Protein AF-L0M3L2-F1 (afdb_monomer_lite)

pLDDT: mean 87.5, std 10.21, range [45.97, 96.38]

Radius of gyration: 27.12 Å; chains: 1; bounding box: 60×32×72 Å

Secondary structure (DSSP, 8-state):
--HHHHHHHHTTS---TTPPTT--HHHHHHHHHHHHHHHHHHHHHHHHHHHHTTPPTTS-HHHHHHHHHHHHHHHHHHHHHHHHHHHHHHHH--SSS--GGGGGGG---HHHHHHHHHHTTT----

Sequence (126 aa):
MNVFEMEGFLRGKCLPGDMKVNETTAEYLVRKLGQAGELTAALSTLEKAREVTNCPVGVELQDYLKQLVAESLAIKAMNDCLAEELRGYESDGAFDGPNMHLLWWKCETPATDSILREVGRGGLRA

Structure (mmCIF, N/CA/C/O backbone):
data_AF-L0M3L2-F1
#
_entry.id   AF-L0M3L2-F1
#
loop_
_atom_site.group_PDB
_atom_site.id
_atom_site.type_symbol
_atom_site.label_atom_id
_atom_site.label_alt_id
_atom_site.label_comp_id
_atom_site.label_asym_id
_atom_site.label_entity_id
_atom_site.label_seq_id
_atom_site.pdbx_PDB_ins_code
_atom_site.Cartn_x
_atom_site.Cartn_y
_atom_site.Cartn_z
_atom_site.occupancy
_atom_site.B_iso_or_equiv
_atom_site.auth_seq_id
_atom_site.auth_comp_id
_atom_site.auth_asym_id
_atom_site.auth_atom_id
_atom_site.pdbx_PDB_model_num
ATOM 1 N N . MET A 1 1 ? -15.139 -8.028 20.708 1.00 80.06 1 MET A N 1
ATOM 2 C CA . MET A 1 1 ? -16.346 -7.890 21.537 1.00 80.06 1 MET A CA 1
ATOM 3 C C . MET A 1 1 ? -17.486 -7.542 20.611 1.00 80.06 1 MET A C 1
ATOM 5 O O . MET A 1 1 ? -17.342 -6.613 19.823 1.00 80.06 1 MET A O 1
ATOM 9 N N . ASN A 1 2 ? -18.548 -8.335 20.623 1.00 86.50 2 ASN A N 1
ATOM 10 C CA . ASN A 1 2 ? -19.736 -8.033 19.827 1.00 86.50 2 ASN A CA 1
ATOM 11 C C . ASN A 1 2 ? -20.605 -6.972 20.537 1.00 86.50 2 ASN A C 1
ATOM 13 O O . ASN A 1 2 ? -20.375 -6.649 21.702 1.00 86.50 2 ASN A O 1
ATOM 17 N N . VAL A 1 3 ? -21.608 -6.427 19.844 1.00 90.69 3 VAL A N 1
ATOM 18 C CA . VAL A 1 3 ? -22.463 -5.350 20.384 1.00 90.69 3 VAL A CA 1
ATOM 19 C C . VAL A 1 3 ? -23.205 -5.780 21.660 1.00 90.69 3 VAL A C 1
ATOM 21 O O . VAL A 1 3 ? -23.309 -4.992 22.598 1.00 90.69 3 VAL A O 1
ATOM 24 N N . PHE A 1 4 ? -23.658 -7.035 21.742 1.00 91.44 4 PHE A N 1
ATOM 25 C CA . PHE A 1 4 ? -24.375 -7.557 22.912 1.00 91.44 4 PHE A CA 1
ATOM 26 C C . PHE A 1 4 ? -23.476 -7.674 24.151 1.00 91.44 4 PHE A C 1
ATOM 28 O O . PHE A 1 4 ? -23.884 -7.301 25.250 1.00 91.44 4 PHE A O 1
ATOM 35 N N . GLU A 1 5 ? -22.241 -8.148 23.982 1.00 91.06 5 GLU A N 1
ATOM 36 C CA . GLU A 1 5 ? -21.232 -8.188 25.045 1.00 91.06 5 GLU A CA 1
ATOM 37 C C . GLU A 1 5 ? -20.883 -6.780 25.532 1.00 91.06 5 GLU A C 1
ATOM 39 O O . GLU A 1 5 ? -20.785 -6.556 26.736 1.00 91.06 5 GLU A O 1
ATOM 44 N N . MET A 1 6 ? -20.746 -5.820 24.610 1.00 91.94 6 MET A N 1
ATOM 45 C CA . MET A 1 6 ? -20.498 -4.419 24.958 1.00 91.94 6 MET A CA 1
ATOM 46 C C . MET A 1 6 ? -21.643 -3.846 25.795 1.00 91.94 6 MET A C 1
ATOM 48 O O . MET A 1 6 ? -21.396 -3.224 26.824 1.00 91.94 6 MET A O 1
ATOM 52 N N . GLU A 1 7 ? -22.895 -4.075 25.395 1.00 93.69 7 GLU A N 1
ATOM 53 C CA . GLU A 1 7 ? -24.059 -3.573 26.129 1.00 93.69 7 GLU A CA 1
ATOM 54 C C . GLU A 1 7 ? -24.175 -4.208 27.522 1.00 93.69 7 GLU A C 1
ATOM 56 O O . GLU A 1 7 ? -24.447 -3.514 28.506 1.00 93.69 7 GLU A O 1
ATOM 61 N N . GLY A 1 8 ? -23.929 -5.516 27.627 1.00 94.38 8 GLY A N 1
ATOM 62 C CA . GLY A 1 8 ? -23.899 -6.220 28.905 1.00 94.38 8 GLY A CA 1
ATOM 63 C C . GLY A 1 8 ? -22.802 -5.698 29.836 1.00 94.38 8 GLY A C 1
ATOM 64 O O . GLY A 1 8 ? -23.072 -5.452 31.013 1.00 94.38 8 GLY A O 1
ATOM 65 N N . PHE A 1 9 ? -21.603 -5.451 29.305 1.00 93.88 9 PHE A N 1
ATOM 66 C CA . PHE A 1 9 ? -20.475 -4.907 30.056 1.00 93.88 9 PHE A CA 1
ATOM 67 C C . PHE A 1 9 ? -20.740 -3.482 30.548 1.00 93.88 9 PHE A C 1
ATOM 69 O O . PHE A 1 9 ? -20.593 -3.197 31.735 1.00 93.88 9 PHE A O 1
ATOM 76 N N . LEU A 1 10 ? -21.219 -2.602 29.665 1.00 92.12 10 LEU A N 1
ATOM 77 C CA . LEU A 1 10 ? -21.514 -1.205 29.999 1.00 92.12 10 LEU A CA 1
ATOM 78 C C . LEU A 1 10 ? -22.658 -1.063 31.012 1.00 92.12 10 LEU A C 1
ATOM 80 O O . LEU A 1 10 ? -22.692 -0.100 31.773 1.00 92.12 10 LEU A O 1
ATOM 84 N N . ARG A 1 11 ? -23.586 -2.026 31.052 1.00 94.94 11 ARG A N 1
ATOM 85 C CA . ARG A 1 11 ? -24.665 -2.079 32.051 1.00 94.94 11 ARG A CA 1
ATOM 86 C C . ARG A 1 11 ? -24.289 -2.830 33.332 1.00 94.94 11 ARG A C 1
ATOM 88 O O . ARG A 1 11 ? -25.146 -2.975 34.200 1.00 94.94 11 ARG A O 1
ATOM 95 N N . GLY A 1 12 ? -23.062 -3.341 33.446 1.00 92.81 12 GLY A N 1
ATOM 96 C CA . GLY A 1 12 ? -22.608 -4.114 34.607 1.00 92.81 12 GLY A CA 1
ATOM 97 C C . GLY A 1 12 ? -23.267 -5.492 34.745 1.00 92.81 12 GLY A C 1
ATOM 98 O O . GLY A 1 12 ? -23.303 -6.047 35.839 1.00 92.81 12 GLY A O 1
ATOM 99 N N . LYS A 1 13 ? -23.821 -6.042 33.657 1.00 94.12 13 LYS A N 1
ATOM 100 C CA . LYS A 1 13 ? -24.502 -7.349 33.636 1.00 94.12 13 LYS A CA 1
ATOM 101 C C . LYS A 1 13 ? -23.571 -8.515 33.297 1.00 94.12 13 LYS A C 1
ATOM 103 O O . LYS A 1 13 ? -23.915 -9.655 33.595 1.00 94.12 13 LYS A O 1
ATOM 108 N N . CYS A 1 14 ? -22.427 -8.258 32.666 1.00 90.25 14 CYS A N 1
ATOM 109 C CA . CYS A 1 14 ? -21.418 -9.275 32.362 1.00 90.25 14 CYS A CA 1
ATOM 110 C C . CYS A 1 14 ? -20.000 -8.684 32.344 1.00 90.25 14 CYS A C 1
ATOM 112 O O . CYS A 1 14 ? -19.828 -7.468 32.256 1.00 90.25 14 CYS A O 1
ATOM 114 N N . LEU A 1 15 ? -18.989 -9.555 32.419 1.00 89.94 15 LEU A N 1
ATOM 115 C CA . LEU A 1 15 ? -17.588 -9.205 32.179 1.00 89.94 15 LEU A CA 1
ATOM 116 C C . LEU A 1 15 ? -17.161 -9.671 30.776 1.00 89.94 15 LEU A C 1
ATOM 118 O O . LEU A 1 15 ? -17.636 -10.717 30.325 1.00 89.94 15 LEU A O 1
ATOM 122 N N . PRO A 1 16 ? -16.270 -8.942 30.083 1.00 91.81 16 PRO A N 1
ATOM 123 C CA . PRO A 1 16 ? -15.776 -9.336 28.770 1.00 91.81 16 PRO A CA 1
ATOM 124 C C . PRO A 1 16 ? -14.896 -10.581 28.881 1.00 91.81 16 PRO A C 1
ATOM 126 O O . PRO A 1 16 ? -14.030 -10.658 29.751 1.00 91.81 16 PRO A O 1
ATOM 129 N N . GLY A 1 17 ? -15.081 -11.541 27.973 1.00 91.06 17 GLY A N 1
ATOM 130 C CA . GLY A 1 17 ? -14.344 -12.810 28.008 1.00 91.06 17 GLY A CA 1
ATOM 131 C C . GLY A 1 17 ? -12.832 -12.677 27.790 1.00 91.06 17 GLY A C 1
ATOM 132 O O . GLY A 1 17 ? -12.082 -13.564 28.181 1.00 91.06 17 GLY A O 1
ATOM 133 N N . ASP A 1 18 ? -12.371 -11.577 27.190 1.00 92.94 18 ASP A N 1
ATOM 134 C CA . ASP A 1 18 ? -10.953 -11.288 26.957 1.00 92.94 18 ASP A CA 1
ATOM 135 C C . ASP A 1 18 ? -10.361 -10.271 27.954 1.00 92.94 18 ASP A C 1
ATOM 137 O O . ASP A 1 18 ? -9.288 -9.699 27.714 1.00 92.94 18 ASP A O 1
ATOM 141 N N . MET A 1 19 ? -11.063 -10.020 29.063 1.00 94.00 19 MET A N 1
ATOM 142 C CA . MET A 1 19 ? -10.518 -9.296 30.208 1.00 94.00 19 MET A CA 1
ATOM 143 C C . MET A 1 19 ? -9.449 -10.157 30.887 1.00 94.00 19 MET A C 1
ATOM 145 O O . MET A 1 19 ? -9.659 -11.339 31.165 1.00 94.00 19 MET A O 1
ATOM 149 N N . LYS A 1 20 ? -8.269 -9.580 31.123 1.00 94.75 20 LYS A N 1
ATOM 150 C CA . LYS A 1 20 ? -7.147 -10.310 31.725 1.00 94.75 20 LYS A CA 1
ATOM 151 C C . LYS A 1 20 ? -7.342 -10.448 33.238 1.00 94.75 20 LYS A C 1
ATOM 153 O O . LYS A 1 20 ? -7.986 -9.623 33.881 1.00 94.75 20 LYS A O 1
ATOM 158 N N . VAL A 1 21 ? -6.740 -11.480 33.828 1.00 95.38 21 VAL A N 1
ATOM 159 C CA . VAL A 1 21 ? -6.716 -11.643 35.291 1.00 95.38 21 VAL A CA 1
ATOM 160 C C . VAL A 1 21 ? -6.014 -10.437 35.920 1.00 95.38 21 VAL A C 1
ATOM 162 O O . VAL A 1 21 ? -4.942 -10.048 35.460 1.00 95.38 21 VAL A O 1
ATOM 165 N N . ASN A 1 22 ? -6.614 -9.871 36.972 1.00 94.62 22 ASN A N 1
ATOM 166 C CA . ASN A 1 22 ? -6.171 -8.650 37.661 1.00 94.62 22 ASN A CA 1
ATOM 167 C C . ASN A 1 22 ? -6.197 -7.365 36.811 1.00 94.62 22 ASN A C 1
ATOM 169 O O . ASN A 1 22 ? -5.634 -6.362 37.235 1.00 94.62 22 ASN A O 1
ATOM 173 N N . GLU A 1 23 ? -6.850 -7.368 35.646 1.00 96.06 23 GLU A N 1
ATOM 174 C CA . GLU A 1 23 ? -7.101 -6.150 34.869 1.00 96.06 23 GLU A CA 1
ATOM 175 C C . GLU A 1 23 ? -8.362 -5.463 35.401 1.00 96.06 23 GLU A C 1
ATOM 177 O O . GLU A 1 23 ? -9.438 -6.059 35.482 1.00 96.06 23 GLU A O 1
ATOM 182 N N . THR A 1 24 ? -8.241 -4.197 35.779 1.00 95.38 24 THR A N 1
ATOM 183 C CA . THR A 1 24 ? -9.392 -3.380 36.162 1.00 95.38 24 THR A CA 1
ATOM 184 C C . THR A 1 24 ? -10.231 -3.019 34.935 1.00 95.38 24 THR A C 1
ATOM 186 O O . THR A 1 24 ? -9.746 -2.960 33.804 1.00 95.38 24 THR A O 1
ATOM 189 N N . THR A 1 25 ? -11.505 -2.684 35.147 1.00 93.50 25 THR A N 1
ATOM 190 C CA . THR A 1 25 ? -12.398 -2.179 34.090 1.00 93.50 25 THR A CA 1
ATOM 191 C C . THR A 1 25 ? -11.791 -0.993 33.329 1.00 93.50 25 THR A C 1
ATOM 193 O O . THR A 1 25 ? -11.925 -0.910 32.110 1.00 93.50 25 THR A O 1
ATOM 196 N N . ALA A 1 26 ? -11.107 -0.086 34.035 1.00 95.81 26 ALA A N 1
ATOM 197 C CA . ALA A 1 26 ? -10.461 1.074 33.429 1.00 95.81 26 ALA A CA 1
ATOM 198 C C . ALA A 1 26 ? -9.289 0.664 32.526 1.00 95.81 26 ALA A C 1
ATOM 200 O O . ALA A 1 26 ? -9.222 1.104 31.380 1.00 95.81 26 ALA A O 1
ATOM 201 N N . GLU A 1 27 ? -8.410 -0.219 33.003 1.00 96.00 27 GLU A N 1
ATOM 202 C CA . GLU A 1 27 ? -7.285 -0.739 32.214 1.00 96.00 27 GLU A CA 1
ATOM 203 C C . GLU A 1 27 ? -7.767 -1.489 30.968 1.00 96.00 27 GLU A C 1
ATOM 205 O O . GLU A 1 27 ? -7.260 -1.256 29.869 1.00 96.00 27 GLU A O 1
ATOM 210 N N . TYR A 1 28 ? -8.810 -2.314 31.111 1.00 94.94 28 TYR A N 1
ATOM 211 C CA . TYR A 1 28 ? -9.439 -3.012 29.992 1.00 94.94 28 TYR A CA 1
ATOM 212 C C . TYR A 1 28 ? -9.953 -2.037 28.923 1.00 94.94 28 TYR A C 1
ATOM 214 O O . TYR A 1 28 ? -9.693 -2.218 27.729 1.00 94.94 28 TYR A O 1
ATOM 222 N N . LEU A 1 29 ? -10.661 -0.980 29.338 1.00 94.50 29 LEU A N 1
ATOM 223 C CA . LEU A 1 29 ? -11.191 0.034 28.427 1.00 94.50 29 LEU A CA 1
ATOM 224 C C . LEU A 1 29 ? -10.077 0.817 27.731 1.00 94.50 29 LEU A C 1
ATOM 226 O O . LEU A 1 29 ? -10.136 0.985 26.515 1.00 94.50 29 LEU A O 1
ATOM 230 N N . VAL A 1 30 ? -9.044 1.242 28.464 1.00 96.38 30 VAL A N 1
ATOM 231 C CA . VAL A 1 30 ? -7.878 1.934 27.890 1.00 96.38 30 VAL A CA 1
ATOM 232 C C . VAL A 1 30 ? -7.203 1.060 26.836 1.00 96.38 30 VAL A C 1
ATOM 234 O O . VAL A 1 30 ? -6.947 1.527 25.727 1.00 96.38 30 VAL A O 1
ATOM 237 N N . ARG A 1 31 ? -6.989 -0.229 27.127 1.00 95.38 31 ARG A N 1
ATOM 238 C CA . ARG A 1 31 ? -6.419 -1.176 26.161 1.00 95.38 31 ARG A CA 1
ATOM 239 C C . ARG A 1 31 ? -7.292 -1.312 24.917 1.00 95.38 31 ARG A C 1
ATOM 241 O O . ARG A 1 31 ? -6.774 -1.288 23.804 1.00 95.38 31 ARG A O 1
ATOM 248 N N . LYS A 1 32 ? -8.608 -1.469 25.082 1.00 94.31 32 LYS A N 1
ATOM 249 C CA . LYS A 1 32 ? -9.527 -1.666 23.952 1.00 94.31 32 LYS A CA 1
ATOM 250 C C . LYS A 1 32 ? -9.666 -0.437 23.071 1.00 94.31 32 LYS A C 1
ATOM 252 O O . LYS A 1 32 ? -9.636 -0.566 21.849 1.00 94.31 32 LYS A O 1
ATOM 257 N N . LEU A 1 33 ? -9.791 0.735 23.679 1.00 94.69 33 LEU A N 1
ATOM 258 C CA . LEU A 1 33 ? -9.851 1.996 22.950 1.00 94.69 33 LEU A CA 1
ATOM 259 C C . LEU A 1 33 ? -8.512 2.307 22.274 1.00 94.69 33 LEU A C 1
ATOM 261 O O . LEU A 1 33 ? -8.517 2.762 21.136 1.00 94.69 33 LEU A O 1
ATOM 265 N N . GLY A 1 34 ? -7.383 1.979 22.913 1.00 95.50 34 GLY A N 1
ATOM 266 C CA . GLY A 1 34 ? -6.054 2.066 22.305 1.00 95.50 34 GLY A CA 1
ATOM 267 C C . GLY A 1 34 ? -5.933 1.208 21.044 1.00 95.50 34 GLY A C 1
ATOM 268 O O . GLY A 1 34 ? -5.599 1.729 19.987 1.00 95.50 34 GLY A O 1
ATOM 269 N N . GLN A 1 35 ? -6.320 -0.071 21.116 1.00 9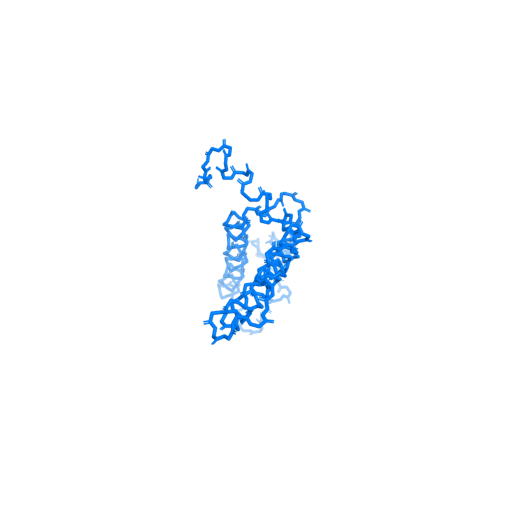3.50 35 GLN A N 1
ATOM 270 C CA . GLN A 1 35 ? -6.337 -0.977 19.956 1.00 93.50 35 GLN A CA 1
ATOM 271 C C . GLN A 1 35 ? -7.229 -0.457 18.818 1.00 93.50 35 GLN A C 1
ATOM 273 O O . GLN A 1 35 ? -6.854 -0.517 17.649 1.00 93.50 35 GLN A O 1
ATOM 278 N N . ALA A 1 36 ? -8.412 0.071 19.142 1.00 92.00 36 ALA A N 1
ATOM 279 C CA . ALA A 1 36 ? -9.295 0.670 18.142 1.00 92.00 36 ALA A CA 1
ATOM 280 C C . ALA A 1 36 ? -8.684 1.940 17.517 1.00 92.00 36 ALA A C 1
ATOM 282 O O . ALA A 1 36 ? -8.808 2.160 16.310 1.00 92.00 36 ALA A O 1
ATOM 283 N N . GLY A 1 37 ? -7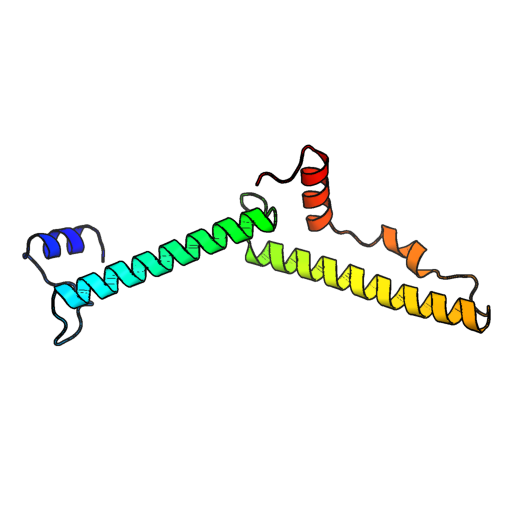.998 2.757 18.321 1.00 93.69 37 GLY A N 1
ATOM 284 C CA . GLY A 1 37 ? -7.260 3.933 17.866 1.00 93.69 37 GLY A CA 1
ATOM 285 C C . GLY A 1 37 ? -6.103 3.583 16.929 1.00 93.69 37 GLY A C 1
ATOM 286 O O . GLY A 1 37 ? -5.972 4.199 15.877 1.00 93.69 37 GLY A O 1
ATOM 287 N N . GLU A 1 38 ? -5.320 2.553 17.255 1.00 94.94 38 GLU A N 1
ATOM 288 C CA . GLU A 1 38 ? -4.248 2.023 16.400 1.00 94.94 38 GLU A CA 1
ATOM 289 C C . GLU A 1 38 ? -4.790 1.523 15.056 1.00 94.94 38 GLU A C 1
ATOM 291 O O . GLU A 1 38 ? -4.245 1.870 14.009 1.00 94.94 38 GLU A O 1
ATOM 296 N N . LEU A 1 39 ? -5.900 0.773 15.059 1.00 95.12 39 LEU A N 1
ATOM 297 C CA . LEU A 1 39 ? -6.553 0.317 13.826 1.00 95.12 39 LEU A CA 1
ATOM 298 C C . LEU A 1 39 ? -7.066 1.486 12.980 1.00 95.12 39 LEU A C 1
ATOM 300 O O . LEU A 1 39 ? -6.902 1.483 11.763 1.00 95.12 39 LEU A O 1
ATOM 304 N N . THR A 1 40 ? -7.653 2.503 13.612 1.00 95.19 40 THR A N 1
ATOM 305 C CA . THR A 1 40 ? -8.138 3.701 12.911 1.00 95.19 40 THR A CA 1
ATOM 306 C C . THR A 1 40 ? -6.977 4.492 12.305 1.00 95.19 40 THR A C 1
ATOM 308 O O . THR A 1 40 ? -7.056 4.935 11.160 1.00 95.19 40 THR A O 1
ATOM 311 N N . ALA A 1 41 ? -5.871 4.631 13.040 1.00 95.19 41 ALA A N 1
ATOM 312 C CA . ALA A 1 41 ? -4.656 5.261 12.536 1.00 95.19 41 ALA A CA 1
ATOM 313 C C . ALA A 1 41 ? -4.065 4.474 11.356 1.00 95.19 41 ALA A C 1
ATOM 315 O O . ALA A 1 41 ? -3.721 5.075 10.340 1.00 95.19 41 ALA A O 1
ATOM 316 N N . ALA A 1 42 ? -4.018 3.142 11.451 1.00 94.69 42 ALA A N 1
ATOM 317 C CA . ALA A 1 42 ? -3.560 2.275 10.370 1.00 94.69 42 ALA A CA 1
ATOM 318 C C . ALA A 1 42 ? -4.434 2.421 9.111 1.00 94.69 42 ALA A C 1
ATOM 320 O O . ALA A 1 42 ? -3.902 2.602 8.015 1.00 94.69 42 ALA A O 1
ATOM 321 N N . LEU A 1 43 ? -5.762 2.432 9.255 1.00 94.38 43 LEU A N 1
ATOM 322 C CA . LEU A 1 43 ? -6.679 2.673 8.136 1.00 94.38 43 LEU A CA 1
ATOM 323 C C . LEU A 1 43 ? -6.439 4.042 7.492 1.00 94.38 43 LEU A C 1
ATOM 325 O O . LEU A 1 43 ? -6.258 4.109 6.281 1.00 94.38 43 LEU A O 1
ATOM 329 N N . SER A 1 44 ? -6.315 5.106 8.292 1.00 94.81 44 SER A N 1
ATOM 330 C CA . SER A 1 44 ? -6.010 6.444 7.770 1.00 94.81 44 SER A CA 1
ATOM 331 C C . SER A 1 44 ? -4.672 6.488 7.021 1.00 94.81 44 SER A C 1
ATOM 333 O O . SER A 1 44 ? -4.554 7.151 5.991 1.00 94.81 44 SER A O 1
ATOM 335 N N . THR A 1 45 ? -3.649 5.767 7.495 1.00 94.44 45 THR A N 1
ATOM 336 C CA . THR A 1 45 ? -2.374 5.676 6.768 1.00 94.44 45 THR A CA 1
ATOM 337 C C . THR A 1 45 ? -2.493 4.910 5.452 1.00 94.44 45 THR A C 1
ATOM 339 O O . THR A 1 45 ? -1.863 5.311 4.476 1.00 94.44 45 THR A O 1
ATOM 342 N N . LEU A 1 46 ? -3.314 3.855 5.388 1.00 93.19 46 LEU A N 1
ATOM 343 C CA . LEU A 1 46 ? -3.563 3.113 4.149 1.00 93.19 46 LEU A CA 1
ATOM 344 C C . LEU A 1 46 ? -4.356 3.946 3.137 1.00 93.19 46 LEU A C 1
ATOM 346 O O . LEU A 1 46 ? -4.042 3.911 1.950 1.00 93.19 46 LEU A O 1
ATOM 350 N N . GLU A 1 47 ? -5.334 4.726 3.594 1.00 92.31 47 GLU A N 1
ATOM 351 C CA . GLU A 1 47 ? -6.089 5.654 2.746 1.00 92.31 47 GLU A CA 1
ATOM 352 C C . GLU A 1 47 ? -5.171 6.716 2.138 1.00 92.31 47 GLU A C 1
ATOM 354 O O . GLU A 1 47 ? -5.126 6.859 0.919 1.00 92.31 47 GLU A O 1
ATOM 359 N N . LYS A 1 48 ? -4.332 7.364 2.954 1.00 93.69 48 LYS A N 1
ATOM 360 C CA . LYS A 1 48 ? -3.329 8.321 2.458 1.00 93.69 48 LYS A CA 1
ATOM 361 C C . LYS A 1 48 ? -2.334 7.683 1.493 1.00 93.69 48 LYS A C 1
ATOM 363 O O . LYS A 1 48 ? -1.959 8.293 0.499 1.00 93.69 48 LYS A O 1
ATOM 368 N N . ALA A 1 49 ? -1.891 6.455 1.763 1.00 93.00 49 ALA A N 1
ATOM 369 C CA . ALA A 1 49 ? -1.007 5.734 0.850 1.00 93.00 49 ALA A CA 1
ATOM 370 C C . ALA A 1 49 ? -1.696 5.454 -0.495 1.00 93.00 49 ALA A C 1
ATOM 372 O O . ALA A 1 49 ? -1.064 5.559 -1.547 1.00 93.00 49 ALA A O 1
ATOM 373 N N . ARG A 1 50 ? -2.998 5.152 -0.480 1.00 93.50 50 ARG A N 1
ATOM 374 C CA . ARG A 1 50 ? -3.806 4.997 -1.693 1.00 93.50 50 ARG A CA 1
ATOM 375 C C . ARG A 1 50 ? -3.903 6.302 -2.481 1.00 93.50 50 ARG A C 1
ATOM 377 O O . ARG A 1 50 ? -3.749 6.271 -3.697 1.00 93.50 50 ARG A O 1
ATOM 384 N N . GLU A 1 51 ? -4.114 7.420 -1.793 1.00 90.12 51 GLU A N 1
ATOM 385 C CA . GLU A 1 51 ? -4.176 8.754 -2.399 1.00 90.12 51 GLU A CA 1
ATOM 386 C C . GLU A 1 51 ? -2.841 9.148 -3.035 1.00 90.12 51 GLU A C 1
ATOM 388 O O . GLU A 1 51 ? -2.803 9.461 -4.216 1.00 90.12 51 GLU A O 1
ATOM 393 N N . VAL A 1 52 ? -1.728 9.052 -2.298 1.00 89.81 52 VAL A N 1
ATOM 394 C CA . VAL A 1 52 ? -0.389 9.437 -2.791 1.00 89.81 52 VAL A CA 1
ATOM 395 C C . VAL A 1 52 ? 0.057 8.598 -3.990 1.00 89.81 52 VAL A C 1
ATOM 397 O O . VAL A 1 52 ? 0.815 9.068 -4.835 1.00 89.81 52 VAL A O 1
ATOM 400 N N . THR A 1 53 ? -0.394 7.348 -4.067 1.00 89.69 53 THR A N 1
ATOM 401 C CA . THR A 1 53 ? -0.057 6.443 -5.174 1.00 89.69 53 THR A CA 1
ATOM 402 C C . THR A 1 53 ? -1.039 6.540 -6.340 1.00 89.69 53 THR A C 1
ATOM 404 O O . THR A 1 53 ? -0.821 5.884 -7.358 1.00 89.69 53 THR A O 1
ATOM 407 N N . ASN A 1 54 ? -2.112 7.331 -6.216 1.00 90.44 54 ASN A N 1
ATOM 408 C CA . ASN A 1 54 ? -3.248 7.338 -7.140 1.00 90.44 54 ASN A CA 1
ATOM 409 C C . ASN A 1 54 ? -3.769 5.915 -7.420 1.00 90.44 54 ASN A C 1
ATOM 411 O O . ASN A 1 54 ? -4.082 5.548 -8.552 1.00 90.44 54 ASN A O 1
ATOM 415 N N . CYS A 1 55 ? -3.818 5.071 -6.388 1.00 89.94 55 CYS A N 1
ATOM 416 C CA . CYS A 1 55 ? -4.247 3.691 -6.553 1.00 89.94 55 CYS A CA 1
ATOM 417 C C . CYS A 1 55 ? -5.752 3.635 -6.895 1.00 89.94 55 CYS A C 1
ATOM 419 O O . CYS A 1 55 ? -6.577 4.105 -6.095 1.00 89.94 55 CYS A O 1
ATOM 421 N N . PRO A 1 56 ? -6.141 3.035 -8.040 1.00 88.69 56 PRO A N 1
ATOM 422 C CA . PRO A 1 56 ? -7.525 3.034 -8.500 1.00 88.69 56 PRO A CA 1
ATOM 423 C C . PRO A 1 56 ? -8.497 2.393 -7.505 1.00 88.69 56 PRO A C 1
ATOM 425 O O . PRO A 1 56 ? -8.158 1.473 -6.752 1.00 88.69 56 PRO A O 1
ATOM 428 N N . VAL A 1 57 ? -9.750 2.853 -7.519 1.00 88.31 57 VAL A N 1
ATOM 429 C CA . VAL A 1 57 ? -10.828 2.259 -6.713 1.00 88.31 57 VAL A CA 1
ATOM 430 C C . VAL A 1 57 ? -11.053 0.803 -7.136 1.00 88.31 57 VAL A C 1
ATOM 432 O O . VAL A 1 57 ? -11.134 0.501 -8.321 1.00 88.31 57 VAL A O 1
ATOM 435 N N . GLY A 1 58 ? -11.160 -0.103 -6.161 1.00 88.19 58 GLY A N 1
ATOM 436 C CA . GLY A 1 58 ? -11.367 -1.538 -6.401 1.00 88.19 58 GLY A CA 1
ATOM 437 C C . GLY A 1 58 ? -10.096 -2.344 -6.691 1.00 88.19 58 GLY A C 1
ATOM 438 O O . GLY A 1 58 ? -10.182 -3.562 -6.798 1.00 88.19 58 GLY A O 1
ATOM 439 N N . VAL A 1 59 ? -8.929 -1.696 -6.774 1.00 91.00 59 VAL A N 1
ATOM 440 C CA . VAL A 1 59 ? -7.626 -2.374 -6.836 1.00 91.00 59 VAL A CA 1
ATOM 441 C C . VAL A 1 59 ? -7.030 -2.475 -5.432 1.00 91.00 59 VAL A C 1
ATOM 443 O O . VAL A 1 59 ? -7.104 -1.524 -4.647 1.00 91.00 59 VAL A O 1
ATOM 446 N N . GLU A 1 60 ? -6.440 -3.629 -5.121 1.00 94.31 60 GLU A N 1
ATOM 447 C CA . GLU A 1 60 ? -5.704 -3.851 -3.878 1.00 94.31 60 GLU A CA 1
ATOM 448 C C . GLU A 1 60 ? -4.394 -3.052 -3.874 1.00 94.31 60 GLU A C 1
ATOM 450 O O . GLU A 1 60 ? -3.539 -3.216 -4.750 1.00 94.31 60 GLU A O 1
ATOM 455 N N . LEU A 1 61 ? -4.213 -2.195 -2.860 1.00 93.88 61 LEU A N 1
ATOM 456 C CA . LEU A 1 61 ? -3.072 -1.275 -2.762 1.00 93.88 61 LEU A CA 1
ATOM 457 C C . LEU A 1 61 ? -1.726 -2.005 -2.812 1.00 93.88 61 LEU A C 1
ATOM 459 O O . LEU A 1 61 ? -0.784 -1.528 -3.440 1.00 93.88 61 LEU A O 1
ATOM 463 N N . GLN A 1 62 ? -1.633 -3.168 -2.168 1.00 94.94 62 GLN A N 1
ATOM 464 C CA . GLN A 1 62 ? -0.393 -3.933 -2.129 1.00 94.94 62 GLN A CA 1
ATOM 465 C C . GLN A 1 62 ? 0.027 -4.422 -3.522 1.00 94.94 62 GLN A C 1
ATOM 467 O O . GLN A 1 62 ? 1.210 -4.360 -3.856 1.00 94.94 62 GLN A O 1
ATOM 472 N N . ASP A 1 63 ? -0.913 -4.902 -4.333 1.00 94.94 63 ASP A N 1
ATOM 473 C CA . ASP A 1 63 ? -0.603 -5.420 -5.666 1.00 94.94 63 ASP A CA 1
ATOM 474 C C . ASP A 1 63 ? -0.316 -4.287 -6.648 1.00 94.94 63 ASP A C 1
ATOM 476 O O . ASP A 1 63 ? 0.626 -4.382 -7.435 1.00 94.94 63 ASP A O 1
ATOM 480 N N . TYR A 1 64 ? -1.029 -3.169 -6.513 1.00 94.94 64 TYR A N 1
ATOM 481 C CA . TYR A 1 64 ? -0.735 -1.953 -7.263 1.00 94.94 64 TYR A CA 1
ATOM 482 C C . TYR A 1 64 ? 0.677 -1.415 -6.974 1.00 94.94 64 TYR A C 1
ATOM 484 O O . TYR A 1 64 ? 1.430 -1.094 -7.892 1.00 94.94 64 TYR A O 1
ATOM 492 N N . LEU A 1 65 ? 1.091 -1.394 -5.703 1.00 95.06 65 LEU A N 1
ATOM 493 C CA . LEU A 1 65 ? 2.452 -1.013 -5.317 1.00 95.06 65 LEU A CA 1
ATOM 494 C C . LEU A 1 65 ? 3.508 -1.971 -5.882 1.00 95.06 65 LEU A C 1
ATOM 496 O O . LEU A 1 65 ? 4.535 -1.514 -6.382 1.00 95.06 65 LEU A O 1
ATOM 500 N N . LYS A 1 66 ? 3.270 -3.289 -5.843 1.00 95.94 66 LYS A N 1
ATOM 501 C CA . LYS A 1 66 ? 4.179 -4.268 -6.470 1.00 95.94 66 LYS A CA 1
ATOM 502 C C . LYS A 1 66 ? 4.313 -4.020 -7.970 1.00 95.94 66 LYS A C 1
ATOM 504 O O . LYS A 1 66 ? 5.420 -4.122 -8.491 1.00 95.94 66 LYS A O 1
ATOM 509 N N . GLN A 1 67 ? 3.216 -3.682 -8.645 1.00 95.06 67 GLN A N 1
ATOM 510 C CA . GLN A 1 67 ? 3.232 -3.351 -10.064 1.00 95.06 67 GLN A CA 1
ATOM 511 C C . GLN A 1 67 ? 4.060 -2.089 -10.338 1.00 95.06 67 GLN A C 1
ATOM 513 O O . GLN A 1 67 ? 4.953 -2.135 -11.178 1.00 95.06 67 GLN A O 1
ATOM 518 N N . LEU A 1 68 ? 3.847 -1.001 -9.589 1.00 94.88 68 LEU A N 1
ATOM 519 C CA . LEU A 1 68 ? 4.650 0.225 -9.717 1.00 94.88 68 LEU A CA 1
ATOM 520 C C . LEU A 1 68 ? 6.146 -0.026 -9.476 1.00 94.88 68 LEU A C 1
ATOM 522 O O . LEU A 1 68 ? 6.999 0.518 -10.181 1.00 94.88 68 LEU A O 1
ATOM 526 N N . VAL A 1 69 ? 6.481 -0.870 -8.495 1.00 96.19 69 VAL A N 1
ATOM 527 C CA . VAL A 1 69 ? 7.869 -1.273 -8.230 1.00 96.19 69 VAL A CA 1
ATOM 528 C C . VAL A 1 69 ? 8.430 -2.093 -9.393 1.00 96.19 69 VAL A C 1
ATOM 530 O O . VAL A 1 69 ? 9.558 -1.842 -9.811 1.00 96.19 69 VAL A O 1
ATOM 533 N N . ALA A 1 70 ? 7.665 -3.035 -9.948 1.00 94.88 70 ALA A N 1
ATOM 534 C CA . ALA A 1 70 ? 8.087 -3.830 -11.099 1.00 94.88 70 ALA A CA 1
ATOM 535 C C . ALA A 1 70 ? 8.334 -2.959 -12.344 1.00 94.88 70 ALA A C 1
ATOM 537 O O . ALA A 1 70 ? 9.374 -3.104 -12.986 1.00 94.88 70 ALA A O 1
ATOM 538 N N . GLU A 1 71 ? 7.437 -2.013 -12.634 1.00 95.06 71 GLU A N 1
ATOM 539 C CA . GLU A 1 71 ? 7.609 -1.019 -13.703 1.00 95.06 71 GLU A CA 1
ATOM 540 C C . GLU A 1 71 ? 8.878 -0.180 -13.475 1.00 95.06 71 GLU A C 1
ATOM 542 O O . GLU A 1 71 ? 9.711 -0.047 -14.371 1.00 95.06 71 GLU A O 1
ATOM 547 N N . SER A 1 72 ? 9.096 0.304 -12.248 1.00 93.44 72 SER A N 1
ATOM 548 C CA . SER A 1 72 ? 10.286 1.093 -11.893 1.00 93.44 72 SER A CA 1
ATOM 549 C C . SER A 1 72 ? 11.591 0.308 -12.056 1.00 93.44 72 SER A C 1
ATOM 551 O O . SER A 1 72 ? 12.594 0.854 -12.521 1.00 93.44 72 SER A O 1
ATOM 553 N N . LEU A 1 73 ? 11.594 -0.979 -11.693 1.00 94.31 73 LEU A N 1
ATOM 554 C CA . LEU A 1 73 ? 12.744 -1.865 -11.882 1.00 94.31 73 LEU A CA 1
ATOM 555 C C . LEU A 1 73 ? 13.036 -2.100 -13.367 1.00 94.31 73 LEU A C 1
ATOM 557 O O . LEU A 1 73 ? 14.200 -2.054 -13.762 1.00 94.31 73 LEU A O 1
ATOM 561 N N . ALA A 1 74 ? 12.002 -2.310 -14.185 1.00 91.25 74 ALA A N 1
ATOM 562 C CA . ALA A 1 74 ? 12.152 -2.490 -15.625 1.00 91.25 74 ALA A CA 1
ATOM 563 C C . ALA A 1 74 ? 12.741 -1.236 -16.293 1.00 91.25 74 ALA A C 1
ATOM 565 O O . ALA A 1 74 ? 13.711 -1.342 -17.043 1.00 91.25 74 ALA A O 1
ATOM 566 N N . ILE A 1 75 ? 12.226 -0.048 -15.954 1.00 91.25 75 ILE A N 1
ATOM 567 C CA . ILE A 1 75 ? 12.756 1.232 -16.448 1.00 91.25 75 ILE A CA 1
ATOM 568 C C . ILE A 1 75 ? 14.216 1.414 -16.017 1.00 91.25 75 ILE A C 1
ATOM 570 O O . ILE A 1 75 ? 15.060 1.794 -16.829 1.00 91.25 75 ILE A O 1
ATOM 574 N N . LYS A 1 76 ? 14.541 1.124 -14.749 1.00 92.44 76 LYS A N 1
ATOM 575 C CA . LYS A 1 76 ? 15.915 1.235 -14.242 1.00 92.44 76 LYS A CA 1
ATOM 576 C C . LYS A 1 76 ? 16.871 0.320 -15.008 1.00 92.44 76 LYS A C 1
ATOM 578 O O . LYS A 1 76 ? 17.909 0.791 -15.454 1.00 92.44 76 LYS A O 1
ATOM 583 N N . ALA A 1 77 ? 16.507 -0.947 -15.196 1.00 90.81 77 ALA A N 1
ATOM 584 C CA . ALA A 1 77 ? 17.327 -1.898 -15.942 1.00 90.81 77 ALA A CA 1
ATOM 585 C C . ALA A 1 77 ? 17.568 -1.429 -17.386 1.00 90.81 77 ALA A C 1
ATOM 587 O O . ALA A 1 77 ? 18.689 -1.499 -17.880 1.00 90.81 77 ALA A O 1
ATOM 588 N N . MET A 1 78 ? 16.535 -0.885 -18.037 1.00 89.06 78 MET A N 1
ATOM 589 C CA . MET A 1 78 ? 16.644 -0.325 -19.384 1.00 89.06 78 MET A CA 1
ATOM 590 C C . MET A 1 78 ? 17.625 0.856 -19.441 1.00 89.06 78 MET A C 1
ATOM 592 O O . MET A 1 78 ? 18.459 0.923 -20.344 1.00 89.06 78 MET A O 1
ATOM 596 N N . ASN A 1 79 ? 17.546 1.762 -18.461 1.00 90.44 79 ASN A N 1
ATOM 597 C CA . ASN A 1 79 ? 18.443 2.912 -18.339 1.00 90.44 79 ASN A CA 1
ATOM 598 C C . ASN A 1 79 ? 19.893 2.491 -18.095 1.00 90.44 79 ASN A C 1
ATOM 600 O O . ASN A 1 79 ? 20.793 3.034 -18.731 1.00 90.44 79 ASN A O 1
ATOM 604 N N . ASP A 1 80 ? 20.113 1.520 -17.206 1.00 91.56 80 ASP A N 1
ATOM 605 C CA . ASP A 1 80 ? 21.447 1.006 -16.895 1.00 91.56 80 ASP A CA 1
ATOM 606 C C . ASP A 1 80 ? 22.076 0.355 -18.148 1.00 91.56 80 ASP A C 1
ATOM 608 O O . ASP A 1 80 ? 23.227 0.633 -18.481 1.00 91.56 80 ASP A O 1
ATOM 612 N N . CYS A 1 81 ? 21.306 -0.433 -18.913 1.00 88.75 81 CYS A N 1
ATOM 613 C CA . CYS A 1 81 ? 21.769 -1.007 -20.182 1.00 88.75 81 CYS A CA 1
ATOM 614 C C . CYS A 1 81 ? 22.087 0.061 -21.240 1.00 88.75 81 CYS A C 1
ATOM 616 O O . CYS A 1 81 ? 23.120 -0.023 -21.902 1.00 88.75 81 CYS A O 1
ATOM 618 N N . LEU A 1 82 ? 21.224 1.070 -21.402 1.00 88.31 82 LEU A N 1
ATOM 619 C CA . LEU A 1 82 ? 21.455 2.160 -22.354 1.00 88.31 82 LEU A CA 1
ATOM 620 C C . LEU A 1 82 ? 22.705 2.977 -21.993 1.00 88.31 82 LEU A C 1
ATOM 622 O O . LEU A 1 82 ? 23.448 3.381 -22.886 1.00 88.31 82 LEU A O 1
ATOM 626 N N . ALA A 1 83 ? 22.949 3.211 -20.702 1.00 88.50 83 ALA A N 1
ATOM 627 C CA . ALA A 1 83 ? 24.126 3.935 -20.232 1.00 88.50 83 ALA A CA 1
ATOM 628 C C . ALA A 1 83 ? 25.432 3.200 -20.575 1.00 88.50 83 ALA A C 1
ATOM 630 O O . ALA A 1 83 ? 26.389 3.833 -21.020 1.00 88.50 83 ALA A O 1
ATOM 631 N N . GLU A 1 84 ? 25.469 1.874 -20.421 1.00 86.62 84 GLU A N 1
ATOM 632 C CA . GLU A 1 84 ? 26.641 1.076 -20.800 1.00 86.62 84 GLU A CA 1
ATOM 633 C C . GLU A 1 84 ? 26.849 1.028 -22.323 1.00 86.62 84 GLU A C 1
ATOM 635 O O . GLU A 1 84 ? 27.984 1.136 -22.786 1.00 86.62 84 GLU A O 1
ATOM 640 N N . GLU A 1 85 ? 25.778 0.944 -23.123 1.00 85.94 85 GLU A N 1
ATOM 641 C CA . GLU A 1 85 ? 25.896 1.033 -24.587 1.00 85.94 85 GLU A CA 1
ATOM 642 C C . GLU A 1 85 ? 26.446 2.387 -25.046 1.00 85.94 85 GLU A C 1
ATOM 644 O O . GLU A 1 85 ? 27.330 2.436 -25.902 1.00 85.94 85 GLU A O 1
ATOM 649 N N . LEU A 1 86 ? 25.948 3.485 -24.468 1.00 85.00 86 LEU A N 1
ATOM 650 C CA . LEU A 1 86 ? 26.442 4.834 -24.753 1.00 85.00 86 LEU A CA 1
ATOM 651 C C . LEU A 1 86 ? 27.924 4.967 -24.402 1.00 85.00 86 LEU A C 1
ATOM 653 O O . LEU A 1 86 ? 28.706 5.467 -25.207 1.00 85.00 86 LEU A O 1
ATOM 657 N N . ARG A 1 87 ? 28.323 4.455 -23.235 1.00 84.00 87 ARG A N 1
ATOM 658 C CA . ARG A 1 87 ? 29.719 4.456 -22.793 1.00 84.00 87 ARG A CA 1
ATOM 659 C C . ARG A 1 87 ? 30.631 3.687 -23.750 1.00 84.00 87 ARG A C 1
ATOM 661 O O . ARG A 1 87 ? 31.743 4.137 -24.015 1.00 84.00 87 ARG A O 1
ATOM 668 N N . GLY A 1 88 ? 30.179 2.536 -24.251 1.00 81.25 88 GLY A N 1
ATOM 669 C CA . GLY A 1 88 ? 30.906 1.764 -25.259 1.00 81.25 88 GLY A CA 1
ATOM 670 C C . GLY A 1 88 ? 31.049 2.541 -26.567 1.00 81.25 88 GLY A C 1
ATOM 671 O O . GLY A 1 88 ? 32.163 2.747 -27.042 1.00 81.25 88 GLY A O 1
ATOM 672 N N . TYR A 1 89 ? 29.935 3.064 -27.087 1.00 78.31 89 TYR A N 1
ATOM 673 C CA . TYR A 1 89 ? 29.901 3.843 -28.326 1.00 78.31 89 TYR A CA 1
ATOM 674 C C . TYR A 1 89 ? 30.839 5.060 -28.299 1.00 78.31 89 TYR A C 1
ATOM 676 O O . TYR A 1 89 ? 31.582 5.290 -29.252 1.00 78.31 89 TYR A O 1
ATOM 684 N N . GLU A 1 90 ? 30.851 5.816 -27.199 1.00 78.19 90 GLU A N 1
ATOM 685 C CA . GLU A 1 90 ? 31.719 6.988 -27.024 1.00 78.19 90 GLU A CA 1
ATOM 686 C C . GLU A 1 90 ? 33.211 6.631 -26.890 1.00 78.19 90 GLU A C 1
ATOM 688 O O . GLU A 1 90 ? 34.066 7.484 -27.135 1.00 78.19 90 GLU A O 1
ATOM 693 N N . SER A 1 91 ? 33.544 5.393 -26.506 1.00 76.19 91 SER A N 1
ATOM 694 C CA . SER A 1 91 ? 34.924 4.974 -26.241 1.00 76.19 91 SER A CA 1
ATOM 695 C C . SER A 1 91 ? 35.675 4.505 -27.487 1.00 76.19 91 SER A C 1
ATOM 697 O O . SER A 1 91 ? 36.870 4.777 -27.604 1.00 76.19 91 SER A O 1
ATOM 699 N N . ASP A 1 92 ? 35.033 3.745 -28.374 1.00 70.88 92 ASP A N 1
ATOM 700 C CA . ASP A 1 92 ? 35.706 3.097 -29.509 1.00 70.88 92 ASP A CA 1
ATOM 701 C C . ASP A 1 92 ? 34.957 3.221 -30.845 1.00 70.88 92 ASP A C 1
ATOM 703 O O . ASP A 1 92 ? 35.522 2.882 -31.888 1.00 70.88 92 ASP A O 1
ATOM 707 N N . GLY A 1 93 ? 33.717 3.729 -30.840 1.00 64.94 93 GLY A N 1
ATOM 708 C CA . GLY A 1 93 ? 32.861 3.806 -32.025 1.00 64.94 93 GLY A CA 1
ATOM 709 C C . GLY A 1 93 ? 32.577 2.446 -32.677 1.00 64.94 93 GLY A C 1
ATOM 710 O O . GLY A 1 93 ? 32.158 2.409 -33.831 1.00 64.94 93 GLY A O 1
ATOM 711 N N . ALA A 1 94 ? 32.827 1.329 -31.980 1.00 66.69 94 ALA A N 1
ATOM 712 C CA . ALA A 1 94 ? 32.733 -0.026 -32.530 1.00 66.69 94 ALA A CA 1
ATOM 713 C C . ALA A 1 94 ? 31.288 -0.546 -32.633 1.00 66.69 94 ALA A C 1
ATOM 715 O O . ALA A 1 94 ? 31.045 -1.618 -33.189 1.00 66.69 94 ALA A O 1
ATOM 716 N N . PHE A 1 95 ? 30.330 0.205 -32.093 1.00 66.06 95 PHE A N 1
ATOM 717 C CA . PHE A 1 95 ? 28.903 -0.082 -32.143 1.00 66.06 95 PHE A CA 1
ATOM 718 C C . PHE A 1 95 ? 28.223 0.876 -33.131 1.00 66.06 95 PHE A C 1
ATOM 720 O O . PHE A 1 95 ? 28.567 2.052 -33.165 1.00 66.06 95 PHE A O 1
ATOM 727 N N . ASP A 1 96 ? 27.225 0.417 -33.894 1.00 71.62 96 ASP A N 1
ATOM 728 C CA . ASP A 1 96 ? 26.481 1.251 -34.869 1.00 71.62 96 ASP A CA 1
ATOM 729 C C . ASP A 1 96 ? 25.674 2.404 -34.216 1.00 71.62 96 ASP A C 1
ATOM 731 O O . ASP A 1 96 ? 25.055 3.219 -34.900 1.00 71.62 96 ASP A O 1
ATOM 735 N N . GLY A 1 97 ? 25.689 2.483 -32.882 1.00 71.38 97 GLY A N 1
ATOM 736 C CA . GLY A 1 97 ? 24.960 3.437 -32.053 1.00 71.38 97 GLY A CA 1
ATOM 737 C C . GLY A 1 97 ? 24.105 2.711 -31.012 1.00 71.38 97 GLY A C 1
ATOM 738 O O . GLY A 1 97 ? 23.738 1.558 -31.233 1.00 71.38 97 GLY A O 1
ATOM 739 N N . PRO A 1 98 ? 23.791 3.342 -29.865 1.00 77.81 98 PRO A N 1
ATOM 740 C CA . PRO A 1 98 ? 23.012 2.709 -28.799 1.00 77.81 98 PRO A CA 1
ATOM 741 C C . PRO A 1 98 ? 21.690 2.178 -29.361 1.00 77.81 98 PRO A C 1
ATOM 743 O O . PRO A 1 98 ? 20.924 2.938 -29.943 1.00 77.81 98 PRO A O 1
ATOM 746 N N . ASN A 1 99 ? 21.389 0.897 -29.179 1.00 80.69 99 ASN A N 1
ATOM 747 C CA . ASN A 1 99 ? 20.195 0.241 -29.712 1.00 80.69 99 ASN A CA 1
ATOM 748 C C . ASN A 1 99 ? 19.120 0.048 -28.638 1.00 80.69 99 ASN A C 1
ATOM 750 O O . ASN A 1 99 ? 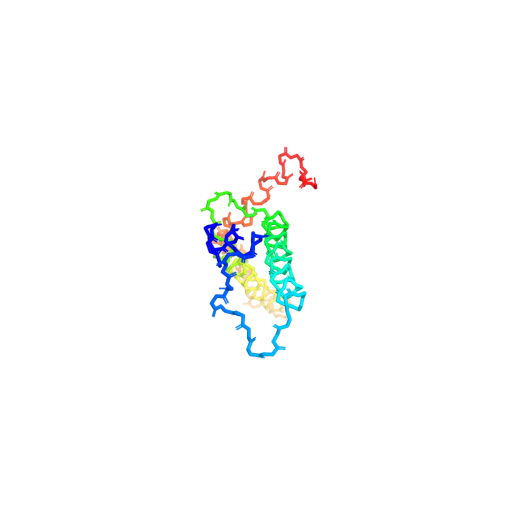17.948 -0.128 -28.976 1.00 80.69 99 ASN A O 1
ATOM 754 N N . MET A 1 100 ? 19.464 0.157 -27.350 1.00 80.25 100 MET A N 1
ATOM 755 C CA . MET A 1 100 ? 18.495 0.012 -26.258 1.00 80.25 100 MET A CA 1
ATOM 756 C C . MET A 1 100 ? 17.340 1.020 -26.337 1.00 80.25 100 MET A C 1
ATOM 758 O O . MET A 1 100 ? 16.205 0.677 -25.999 1.00 80.25 100 MET A O 1
ATOM 762 N N . HIS A 1 101 ? 17.571 2.230 -26.860 1.00 78.75 101 HIS A N 1
ATOM 763 C CA . HIS A 1 101 ? 16.501 3.214 -27.069 1.00 78.75 101 HIS A CA 1
ATOM 764 C C . HIS A 1 101 ? 15.431 2.725 -28.071 1.00 78.75 101 HIS A C 1
ATOM 766 O O . HIS A 1 101 ? 14.261 3.084 -27.943 1.00 78.75 101 HIS A O 1
ATOM 772 N N . LEU A 1 102 ? 15.793 1.847 -29.018 1.00 82.50 102 LEU A N 1
ATOM 773 C CA . LEU A 1 102 ? 14.868 1.243 -29.985 1.00 82.50 102 LEU A CA 1
ATOM 774 C C . LEU A 1 102 ? 13.965 0.181 -29.361 1.00 82.50 102 LEU A C 1
ATOM 776 O O . LEU A 1 102 ? 13.002 -0.237 -29.994 1.00 82.50 102 LEU A O 1
ATOM 780 N N . LEU A 1 103 ? 14.266 -0.292 -28.152 1.00 80.38 103 LEU A N 1
ATOM 781 C CA . LEU A 1 103 ? 13.431 -1.243 -27.420 1.00 80.38 103 LEU A CA 1
ATOM 782 C C . LEU A 1 103 ? 12.559 -0.551 -26.367 1.00 80.38 103 LEU A C 1
ATOM 784 O O . LEU A 1 103 ? 11.662 -1.193 -25.825 1.00 80.38 103 LEU A O 1
ATOM 788 N N . TRP A 1 104 ? 12.771 0.747 -26.109 1.00 80.12 104 TRP A N 1
ATOM 789 C CA . TRP A 1 104 ? 12.054 1.506 -25.077 1.00 80.12 104 TRP A CA 1
ATOM 790 C C . TRP A 1 104 ? 10.537 1.454 -25.258 1.00 80.12 104 TRP A C 1
ATOM 792 O O . TRP A 1 104 ? 9.803 1.275 -24.294 1.00 80.12 104 TRP A O 1
ATOM 802 N N . TRP A 1 105 ? 10.056 1.527 -26.501 1.00 75.75 105 TRP A N 1
ATOM 803 C CA . TRP A 1 105 ? 8.623 1.483 -26.817 1.00 75.75 105 TRP A CA 1
ATOM 804 C C . TRP A 1 105 ? 7.940 0.153 -26.464 1.00 75.75 105 TRP A C 1
ATOM 806 O O . TRP A 1 105 ? 6.715 0.102 -26.428 1.00 75.75 105 TRP A O 1
ATOM 816 N N . LYS A 1 106 ? 8.705 -0.922 -26.224 1.00 80.69 106 LYS A N 1
ATOM 817 C CA . LYS A 1 106 ? 8.175 -2.217 -25.767 1.00 80.69 106 LYS A CA 1
ATOM 818 C C . LYS A 1 106 ? 8.022 -2.293 -24.247 1.00 80.69 106 LYS A C 1
ATOM 820 O O . LYS A 1 106 ? 7.443 -3.255 -23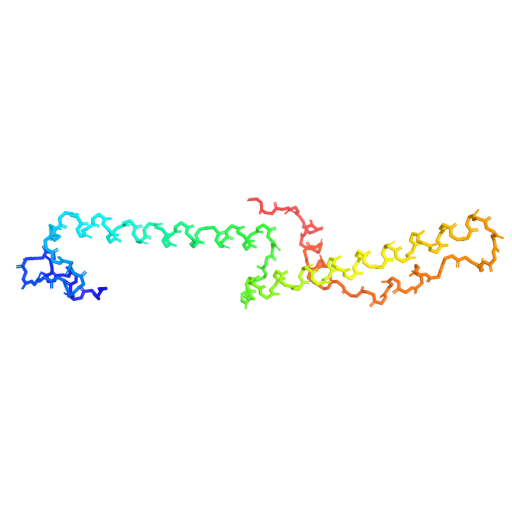.753 1.00 80.69 106 LYS A O 1
ATOM 825 N N . CYS A 1 107 ? 8.585 -1.338 -23.505 1.00 82.62 107 CYS A N 1
ATOM 826 C CA . CYS A 1 107 ? 8.386 -1.244 -22.067 1.00 82.62 107 CYS A CA 1
ATOM 827 C C . CYS A 1 107 ? 7.002 -0.642 -21.817 1.00 82.62 107 CYS A C 1
ATOM 829 O O . CYS A 1 107 ? 6.778 0.543 -22.052 1.00 82.62 107 CYS A O 1
ATOM 831 N N . GLU A 1 108 ? 6.067 -1.479 -21.383 1.00 86.25 108 GLU A N 1
ATOM 832 C CA . GLU A 1 108 ? 4.738 -1.034 -20.980 1.00 86.25 108 GLU A CA 1
ATOM 833 C C . GLU A 1 108 ? 4.757 -0.657 -19.499 1.00 86.25 108 GLU A C 1
ATOM 835 O O . GLU A 1 108 ? 5.179 -1.447 -18.651 1.00 86.25 108 GLU A O 1
ATOM 840 N N . THR A 1 109 ? 4.271 0.544 -19.186 1.00 92.56 109 THR A N 1
ATOM 841 C CA . THR A 1 109 ? 4.187 1.061 -17.813 1.00 92.56 109 THR A CA 1
ATOM 842 C C . THR A 1 109 ? 2.752 1.469 -17.477 1.00 92.56 109 THR A C 1
ATOM 844 O O . THR A 1 109 ? 2.482 2.643 -17.222 1.00 92.56 109 THR A O 1
ATOM 847 N N . PRO A 1 110 ? 1.785 0.535 -17.533 1.00 90.50 110 PRO A N 1
ATOM 848 C CA . PRO A 1 110 ? 0.363 0.858 -17.465 1.00 90.50 110 PRO A CA 1
ATOM 849 C C . PRO A 1 110 ? -0.070 1.531 -16.154 1.00 90.50 110 PRO A C 1
ATOM 851 O O . PRO A 1 110 ? -0.963 2.382 -16.194 1.00 90.50 110 PRO A O 1
ATOM 854 N N . ALA A 1 111 ? 0.537 1.199 -15.007 1.00 90.81 111 ALA A N 1
ATOM 855 C CA . ALA A 1 111 ? 0.240 1.889 -13.750 1.00 90.81 111 ALA A CA 1
ATOM 856 C C . ALA A 1 111 ? 0.763 3.330 -13.796 1.00 90.81 111 ALA A C 1
ATOM 858 O O . ALA A 1 111 ? 0.010 4.270 -13.541 1.00 90.81 111 ALA A O 1
ATOM 859 N N . THR A 1 112 ? 2.012 3.519 -14.220 1.00 91.75 112 THR A N 1
ATOM 860 C CA . THR A 1 112 ? 2.620 4.849 -14.390 1.00 91.75 112 THR A CA 1
ATOM 861 C C . THR A 1 112 ? 1.845 5.707 -15.399 1.00 91.75 112 THR A C 1
ATOM 863 O O . THR A 1 112 ? 1.540 6.868 -15.126 1.00 91.75 112 THR A O 1
ATOM 866 N N . ASP A 1 113 ? 1.439 5.135 -16.532 1.00 90.94 113 ASP A N 1
ATOM 867 C CA . ASP A 1 113 ? 0.661 5.814 -17.573 1.00 90.94 113 ASP A CA 1
ATOM 868 C C . ASP A 1 113 ? -0.719 6.239 -17.071 1.00 90.94 113 ASP A C 1
ATOM 870 O O . ASP A 1 113 ? -1.223 7.305 -17.439 1.00 90.94 113 ASP A O 1
ATOM 874 N N . SER A 1 114 ? -1.345 5.415 -16.225 1.00 87.00 114 SER A N 1
ATOM 875 C CA . SER A 1 114 ? -2.610 5.756 -15.574 1.00 87.00 114 SER A CA 1
ATOM 876 C C . SER A 1 114 ? -2.452 6.997 -14.696 1.00 87.00 114 SER A C 1
ATOM 878 O O . SER A 1 114 ? -3.229 7.942 -14.836 1.00 87.00 114 SER A O 1
ATOM 880 N N . ILE A 1 115 ? -1.401 7.043 -13.869 1.00 87.94 115 ILE A N 1
ATOM 881 C CA . ILE A 1 115 ? -1.088 8.198 -13.014 1.00 87.94 115 ILE A CA 1
ATOM 882 C C . ILE A 1 115 ? -0.818 9.443 -13.869 1.00 87.94 115 ILE A C 1
ATOM 884 O O . ILE A 1 115 ? -1.397 10.503 -13.633 1.00 87.94 115 ILE A O 1
ATOM 888 N N . LEU A 1 116 ? 0.014 9.327 -14.909 1.00 87.88 116 LEU A N 1
ATOM 889 C CA . LEU A 1 116 ? 0.346 10.448 -15.795 1.00 87.88 116 LEU A CA 1
ATOM 890 C C . LEU A 1 116 ? -0.890 11.010 -16.511 1.00 87.88 116 LEU A C 1
ATOM 892 O O . LEU A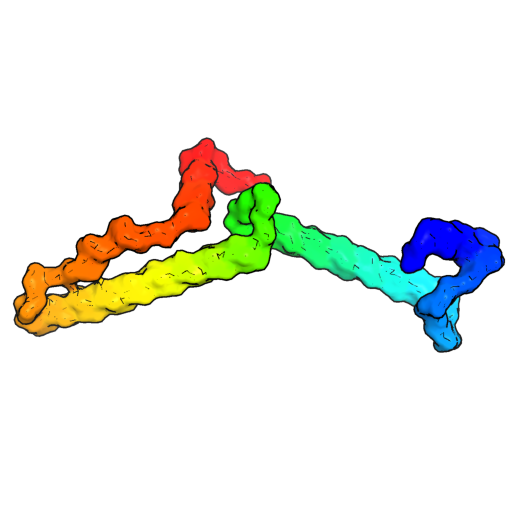 1 116 ? -1.024 12.228 -16.655 1.00 87.88 116 LEU A O 1
ATOM 896 N N . ARG A 1 117 ? -1.828 10.147 -16.924 1.00 86.19 117 ARG A N 1
ATOM 897 C CA . ARG A 1 117 ? -3.108 10.571 -17.515 1.00 86.19 117 ARG A CA 1
ATOM 898 C C . ARG A 1 117 ? -3.986 11.334 -16.533 1.00 86.19 117 ARG A C 1
ATOM 900 O O . ARG A 1 117 ? -4.736 12.199 -16.981 1.00 86.19 117 ARG A O 1
ATOM 907 N N . GLU A 1 118 ? -3.948 11.009 -15.247 1.00 78.56 118 GLU A N 1
ATOM 908 C CA . GLU A 1 118 ? -4.680 11.753 -14.219 1.00 78.56 118 GLU A CA 1
ATOM 909 C C . GLU A 1 118 ? -4.027 13.108 -13.944 1.00 78.56 118 GLU A C 1
ATOM 911 O O . GLU A 1 118 ? -4.711 14.132 -13.986 1.00 78.56 118 GLU A O 1
ATOM 916 N N . VAL A 1 119 ? -2.701 13.140 -13.775 1.00 78.81 119 VAL A N 1
ATOM 917 C CA . VAL A 1 119 ? -1.931 14.381 -13.584 1.00 78.81 119 VAL A CA 1
ATOM 918 C C . VAL A 1 119 ? -2.158 15.350 -14.750 1.00 78.81 119 VAL A C 1
ATOM 920 O O . VAL A 1 119 ? -2.443 16.531 -14.532 1.00 78.81 119 VAL A O 1
ATOM 923 N N . GLY A 1 120 ? -2.115 14.846 -15.987 1.00 74.06 120 GLY A N 1
ATOM 924 C CA . GLY A 1 120 ? -2.310 15.637 -17.204 1.00 74.06 120 GLY A CA 1
ATOM 925 C C . GLY A 1 120 ? -3.726 16.194 -17.402 1.00 74.06 120 GLY A C 1
ATOM 926 O O . GLY A 1 120 ? -3.900 17.120 -18.191 1.00 74.06 120 GLY A O 1
ATOM 927 N N . ARG A 1 121 ? -4.742 15.676 -16.695 1.00 68.19 121 ARG A N 1
ATOM 928 C CA . ARG A 1 121 ? -6.139 16.140 -16.806 1.00 68.19 121 ARG A CA 1
ATOM 929 C C . ARG A 1 121 ? -6.520 17.251 -15.826 1.00 68.19 121 ARG A C 1
ATOM 931 O O . ARG A 1 121 ? -7.624 17.774 -15.957 1.00 68.19 121 ARG A O 1
ATOM 938 N N . GLY A 1 122 ? -5.653 17.647 -14.889 1.00 58.22 122 GLY A N 1
ATOM 939 C CA . GLY A 1 122 ? -5.959 18.794 -14.023 1.00 58.22 122 GLY A CA 1
ATOM 940 C C . GLY A 1 122 ? -5.363 18.802 -12.619 1.00 58.22 122 GLY A C 1
ATOM 941 O O . GLY A 1 122 ? -6.040 19.280 -11.714 1.00 58.22 122 GLY A O 1
ATOM 942 N N . GLY A 1 123 ? -4.118 18.346 -12.444 1.00 55.06 123 GLY A N 1
ATOM 943 C CA . GLY A 1 123 ? -3.349 18.557 -11.211 1.00 55.06 123 GLY A CA 1
ATOM 944 C C . GLY A 1 123 ? -3.718 17.609 -10.069 1.00 55.06 123 GLY A C 1
ATOM 945 O O 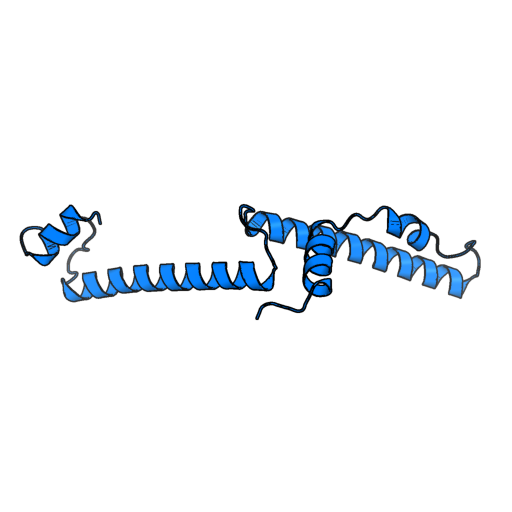. GLY A 1 123 ? -4.869 17.199 -9.936 1.00 55.06 123 GLY A O 1
ATOM 946 N N . LEU A 1 124 ? -2.714 17.242 -9.261 1.00 51.38 124 LEU A N 1
ATOM 947 C CA . LEU A 1 124 ? -2.889 16.436 -8.050 1.00 51.38 124 LEU A CA 1
ATOM 948 C C . LEU A 1 124 ? -4.114 16.938 -7.276 1.00 51.38 124 LEU A C 1
ATOM 950 O O . LEU A 1 124 ? -4.139 18.091 -6.842 1.00 51.38 124 LEU A O 1
ATOM 954 N N . ARG A 1 125 ? -5.114 16.074 -7.086 1.00 51.72 125 ARG A N 1
ATOM 955 C CA . ARG A 1 125 ? -6.105 16.295 -6.035 1.00 51.72 125 ARG A CA 1
ATOM 956 C C . ARG A 1 125 ? -5.374 16.077 -4.712 1.00 51.72 125 ARG A C 1
ATOM 958 O O . ARG A 1 125 ? -5.210 14.939 -4.289 1.00 51.72 125 ARG A O 1
ATOM 965 N N . ALA A 1 126 ? -4.830 17.169 -4.182 1.00 45.97 126 ALA A N 1
ATOM 966 C CA . ALA A 1 126 ? -4.393 17.281 -2.798 1.00 45.97 126 ALA A CA 1
ATOM 967 C C . ALA A 1 126 ? -5.602 17.279 -1.855 1.00 45.97 126 ALA A C 1
ATOM 969 O O . ALA A 1 126 ? -6.689 17.728 -2.296 1.00 45.97 126 ALA A O 1
#

Foldseek 3Di:
DDPVQVVCVVVVNDDDPPQDVPQDPVNVVVVVVVVVVVVVVVVVVVVVLCLVLVPDPPDDSVVLVVLQVVLVVVVVVLVVQQVVQQVVCVPPVPDPGRCSVVCVVVRDNPSVVVVVVVCVVPHRPD